Protein AF-A0A7Y3GTH8-F1 (afdb_monomer)

Nearest PDB structures (foldseek):
  3rof-assembly1_A  TM=7.901E-01  e=2.796E-02  Staphylococcus aureus
  3t38-assembly1_A  TM=4.849E-01  e=1.762E-02  Corynebacterium glutamicum
  4a26-assembly1_B  TM=2.909E-01  e=5.106E+00  Leishmania major
  9itd-assembly2_C  TM=2.646E-01  e=7.099E+00  Homo sapiens
  5ddw-assembly1_B  TM=1.676E-01  e=2.167E+00  Actinoalloteichus sp. WH1-2216-6

Solvent-accessible surface area (backbone atoms only — not comparable to full-atom values): 7120 Å² total; per-residue (Å²): 133,86,76,71,78,58,55,35,64,55,38,53,53,53,60,72,68,59,62,76,87,73,60,49,68,72,57,49,61,71,43,43,66,59,52,50,57,52,51,52,31,58,77,67,70,38,81,43,77,47,76,29,72,32,65,44,34,28,48,71,10,48,54,50,20,55,50,50,43,50,48,30,52,69,73,66,49,71,58,63,46,57,37,60,36,40,89,38,82,51,49,64,42,66,63,53,59,56,51,40,41,74,46,43,32,50,73,43,78,76,38,81,71,94,58,51,41,72,47,78,37,56,51,132

Mean predicted aligned error: 4.16 Å

Sequence (124 aa):
MNQSPTIYKPIEGLINTLQPQTISKDRQAILQPLIEAIQQKVTQNETIRLNFICTHNSRRSHLSQIWAQTMANYFHIRNVFCYSGGTEATALFPMVAETLKKSGFLIHTISEGTNPVYSIKYTD

pLDDT: mean 93.19, std 10.56, range [35.75, 98.56]

Foldseek 3Di:
DDDQQDFFPLLVVVVVPDDCVPQDPVNCVVCVVVVVVLVVCLVVVHAAEAEFEDAAQAADRVLCQVVVVLVCSVVVRPNYHGHYYHPHYAAHDVVRVVVLVVSPWDWDFPDDDRRTDIDTDRGD

Structure (mmCIF, N/CA/C/O backbone):
data_AF-A0A7Y3GTH8-F1
#
_entry.id   AF-A0A7Y3GTH8-F1
#
loop_
_atom_site.group_PDB
_atom_site.id
_atom_site.type_symbol
_atom_site.label_atom_id
_atom_site.label_alt_id
_atom_site.label_comp_id
_atom_site.label_asym_id
_atom_site.label_entity_id
_atom_site.label_seq_id
_atom_site.pdbx_PDB_ins_code
_atom_site.Cartn_x
_atom_site.Cartn_y
_atom_site.Cartn_z
_atom_site.occupancy
_atom_site.B_iso_or_equiv
_atom_site.auth_seq_id
_atom_site.auth_comp_id
_atom_site.auth_asym_id
_atom_site.auth_atom_id
_atom_site.pdbx_PDB_model_num
ATOM 1 N N . MET A 1 1 ? -27.462 -9.212 5.728 1.00 35.75 1 MET A N 1
ATOM 2 C CA . MET A 1 1 ? -26.302 -10.125 5.668 1.00 35.75 1 MET A CA 1
ATOM 3 C C . MET A 1 1 ? -25.101 -9.280 5.284 1.00 35.75 1 MET A C 1
ATOM 5 O O . MET A 1 1 ? -24.974 -8.929 4.120 1.00 35.75 1 MET A O 1
ATOM 9 N N . ASN A 1 2 ? -24.306 -8.837 6.260 1.00 37.41 2 ASN A N 1
ATOM 10 C CA . ASN A 1 2 ? -23.105 -8.052 5.977 1.00 37.41 2 ASN A CA 1
ATOM 11 C C . ASN A 1 2 ? -22.010 -9.030 5.568 1.00 37.41 2 ASN A C 1
ATOM 13 O O . ASN A 1 2 ? -21.439 -9.696 6.427 1.00 37.41 2 ASN A O 1
ATOM 17 N N . GLN A 1 3 ? -21.765 -9.165 4.268 1.00 45.25 3 GLN A N 1
ATOM 18 C CA . GLN A 1 3 ? -20.538 -9.808 3.826 1.00 45.25 3 GLN A CA 1
ATOM 19 C C . GLN A 1 3 ? -19.385 -8.882 4.211 1.00 45.25 3 GLN A C 1
ATOM 21 O O . GLN A 1 3 ? -19.321 -7.741 3.750 1.00 45.25 3 GLN A O 1
ATOM 26 N N . SER A 1 4 ? -18.526 -9.339 5.120 1.00 51.22 4 SER A N 1
ATOM 27 C CA . SER A 1 4 ? -17.259 -8.674 5.401 1.00 51.22 4 SER A CA 1
ATOM 28 C C . SER A 1 4 ? -16.502 -8.537 4.077 1.00 51.22 4 SER A C 1
ATOM 30 O O . SER A 1 4 ? -16.392 -9.545 3.371 1.00 51.22 4 SER A O 1
ATOM 32 N N . PRO A 1 5 ? -15.993 -7.350 3.697 1.00 57.22 5 PRO A N 1
ATOM 33 C CA . PRO A 1 5 ? -15.108 -7.249 2.547 1.00 57.22 5 PRO A CA 1
ATOM 34 C C . PRO A 1 5 ? -13.869 -8.091 2.856 1.00 57.22 5 PRO A C 1
ATOM 36 O O . PRO A 1 5 ? -13.031 -7.731 3.682 1.00 57.22 5 PRO A O 1
AT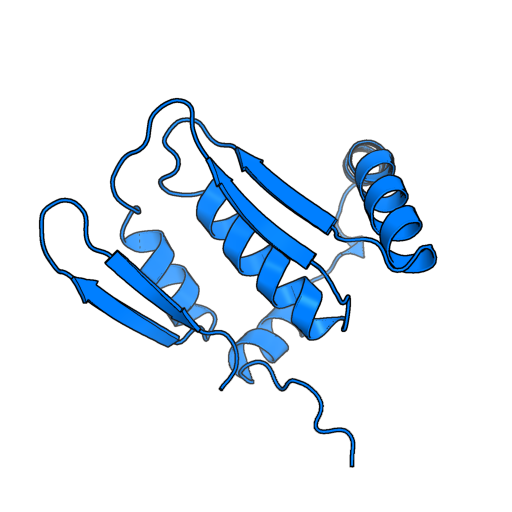OM 39 N N . THR A 1 6 ? -13.834 -9.279 2.266 1.00 80.88 6 THR A N 1
ATOM 40 C CA . THR A 1 6 ? -12.893 -10.331 2.626 1.00 80.88 6 THR A CA 1
ATOM 41 C C . THR A 1 6 ? -11.655 -10.112 1.782 1.00 80.88 6 THR A C 1
ATOM 43 O 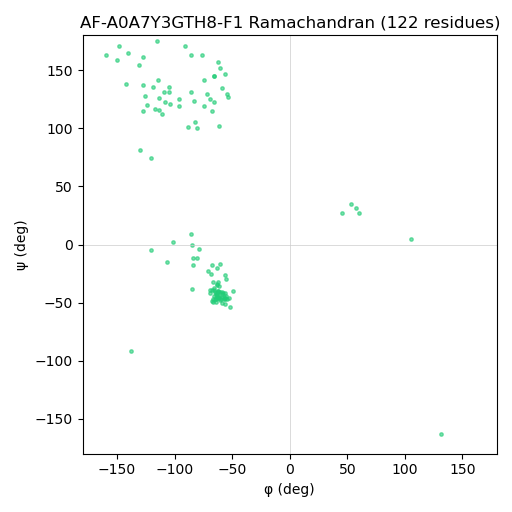O . THR A 1 6 ? -11.643 -10.421 0.593 1.00 80.88 6 THR A O 1
ATOM 46 N N . ILE A 1 7 ? -10.617 -9.526 2.382 1.00 94.50 7 ILE A N 1
ATOM 47 C CA . ILE A 1 7 ? -9.312 -9.506 1.726 1.00 94.50 7 ILE A CA 1
ATOM 48 C C . ILE A 1 7 ? -8.808 -10.944 1.546 1.00 94.50 7 ILE A C 1
ATOM 50 O O . ILE A 1 7 ? -9.210 -11.852 2.276 1.00 94.50 7 ILE A O 1
ATOM 54 N N . TYR A 1 8 ? -7.904 -11.172 0.599 1.00 96.25 8 TYR A N 1
ATOM 55 C CA . TYR A 1 8 ? -7.351 -12.507 0.388 1.00 96.25 8 TYR A CA 1
ATOM 56 C C . TYR A 1 8 ? -6.653 -13.042 1.646 1.00 96.25 8 TYR A C 1
ATOM 5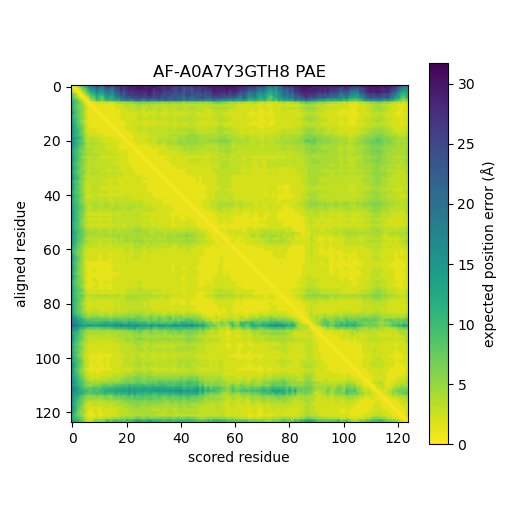8 O O . TYR A 1 8 ? -5.842 -12.350 2.262 1.00 96.25 8 TYR A O 1
ATOM 66 N N . LYS A 1 9 ? -6.919 -14.311 1.994 1.00 95.19 9 LYS A N 1
ATOM 67 C CA . LYS A 1 9 ? -6.390 -14.971 3.206 1.00 95.19 9 LYS A CA 1
ATOM 68 C C . LYS A 1 9 ? -4.877 -14.822 3.417 1.00 95.19 9 LYS A C 1
ATOM 70 O O . LYS A 1 9 ? -4.479 -14.626 4.562 1.00 95.19 9 LYS A O 1
ATOM 75 N N . PRO A 1 10 ? -4.007 -14.900 2.387 1.00 96.75 10 PRO A N 1
ATOM 76 C CA . PRO A 1 10 ? -2.576 -14.709 2.617 1.00 96.75 10 PRO A CA 1
ATOM 77 C C . 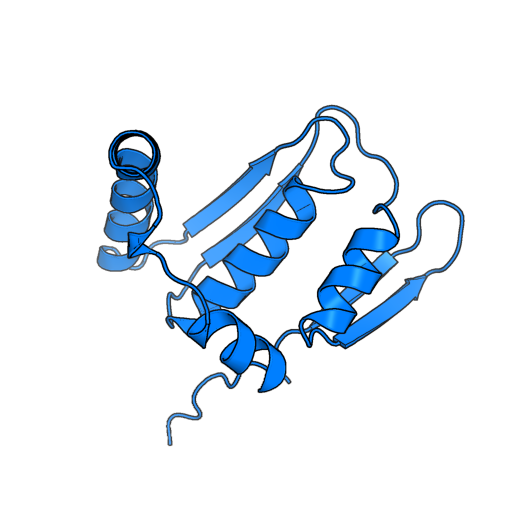PRO A 1 10 ? -2.232 -13.275 3.052 1.00 96.75 10 PRO A C 1
ATOM 79 O O . PRO A 1 10 ? -1.336 -13.091 3.872 1.00 96.75 10 PRO A O 1
ATOM 82 N N . ILE A 1 11 ? -2.981 -12.275 2.568 1.00 97.75 11 ILE A N 1
ATOM 83 C CA . ILE A 1 11 ? -2.826 -10.874 2.978 1.00 97.75 11 ILE A CA 1
ATOM 84 C C . ILE A 1 11 ? -3.258 -10.719 4.439 1.00 97.75 11 ILE A C 1
ATOM 86 O O . ILE A 1 11 ? -2.503 -10.171 5.235 1.00 97.75 11 ILE A O 1
ATOM 90 N N . GLU A 1 12 ? -4.429 -11.241 4.813 1.00 96.12 12 GLU A N 1
ATOM 91 C CA . GLU A 1 12 ? -4.895 -11.258 6.209 1.00 96.12 12 GLU A CA 1
ATOM 92 C C . GLU A 1 12 ? -3.882 -11.947 7.134 1.00 96.12 12 GLU A C 1
ATOM 94 O O . GLU A 1 12 ? -3.509 -11.401 8.172 1.00 96.12 12 GLU A O 1
ATOM 99 N N . GLY A 1 13 ? -3.372 -13.110 6.719 1.00 96.12 13 GLY A N 1
ATOM 100 C CA . GLY A 1 13 ? -2.327 -13.833 7.435 1.00 96.12 13 GLY A CA 1
ATOM 101 C C . GLY A 1 13 ? -1.095 -12.966 7.684 1.00 96.12 13 GLY A C 1
ATOM 102 O O . GLY A 1 13 ? -0.631 -12.894 8.818 1.00 96.12 13 GLY A O 1
ATOM 103 N N . LEU A 1 14 ? -0.610 -12.248 6.665 1.00 96.81 14 LEU A N 1
ATOM 104 C CA . LEU A 1 14 ? 0.515 -11.323 6.803 1.00 96.81 14 LEU A CA 1
ATOM 105 C C . LEU A 1 14 ? 0.202 -10.171 7.769 1.00 96.81 14 LEU A C 1
ATOM 107 O O . LEU A 1 14 ? 1.024 -9.879 8.637 1.00 96.81 14 LEU A O 1
ATOM 111 N N . ILE A 1 15 ? -0.975 -9.546 7.665 1.00 96.69 15 ILE A N 1
ATOM 112 C CA . ILE A 1 15 ? -1.392 -8.458 8.566 1.00 96.69 15 ILE A CA 1
ATOM 113 C C . ILE A 1 15 ? -1.379 -8.927 10.024 1.00 96.69 15 ILE A C 1
ATOM 115 O O . ILE A 1 15 ? -0.866 -8.220 10.890 1.00 96.69 15 ILE A O 1
ATOM 119 N N . ASN A 1 16 ? -1.853 -10.144 10.290 1.00 95.94 16 ASN A N 1
ATOM 120 C CA . ASN A 1 16 ? -1.886 -10.717 11.636 1.00 95.94 16 ASN A CA 1
ATOM 121 C C . ASN A 1 16 ? -0.495 -11.023 12.216 1.00 95.94 16 ASN A C 1
ATOM 123 O O . ASN A 1 16 ? -0.364 -11.174 13.428 1.00 95.94 16 ASN A O 1
ATOM 127 N N . THR A 1 17 ? 0.552 -11.091 11.385 1.00 96.69 17 THR A N 1
ATOM 128 C CA . THR A 1 17 ? 1.940 -11.234 11.865 1.00 96.69 17 THR A CA 1
ATOM 129 C C . THR A 1 17 ? 2.603 -9.910 12.240 1.00 96.69 17 THR A C 1
ATOM 131 O O . THR A 1 17 ? 3.687 -9.914 12.829 1.00 96.69 17 THR A O 1
ATOM 134 N N . LEU A 1 18 ? 1.992 -8.773 11.891 1.00 95.88 18 LEU A N 1
ATOM 135 C CA . LEU A 1 18 ? 2.565 -7.468 12.188 1.00 95.88 18 LEU A CA 1
ATOM 136 C C . LEU A 1 18 ? 2.608 -7.236 13.699 1.00 95.88 18 LEU A C 1
ATOM 138 O O . LEU A 1 18 ? 1.707 -7.616 14.441 1.00 95.88 18 LEU A O 1
ATOM 142 N N . GLN A 1 19 ? 3.656 -6.548 14.148 1.00 96.88 19 GLN A N 1
ATOM 143 C CA . GLN A 1 19 ? 3.867 -6.212 15.554 1.00 96.88 19 GLN A CA 1
ATOM 144 C C . GLN A 1 19 ? 3.949 -4.686 15.727 1.00 96.88 19 GLN A C 1
ATOM 146 O O . GLN A 1 19 ? 5.050 -4.156 15.904 1.00 96.88 19 GLN A O 1
ATOM 151 N N . PRO A 1 20 ? 2.825 -3.941 15.658 1.00 93.12 20 PRO A N 1
ATOM 152 C CA . PRO A 1 20 ? 2.827 -2.477 15.755 1.00 93.12 20 PRO A CA 1
ATOM 153 C C . PRO A 1 20 ? 3.485 -1.940 17.035 1.00 93.12 20 PRO A C 1
ATOM 155 O O . PRO A 1 20 ? 4.055 -0.853 17.024 1.00 93.12 20 PRO A O 1
ATOM 158 N N . GLN A 1 21 ? 3.485 -2.726 18.115 1.00 94.50 21 GLN A N 1
ATOM 159 C CA . GLN A 1 21 ? 4.162 -2.417 19.377 1.00 94.50 21 GLN A CA 1
ATOM 160 C C . GLN A 1 21 ? 5.686 -2.246 19.246 1.00 94.50 21 GLN A C 1
ATOM 162 O O . GLN A 1 21 ? 6.314 -1.684 20.138 1.00 94.50 21 GLN A O 1
ATOM 167 N N . THR A 1 22 ? 6.287 -2.718 18.148 1.00 96.56 22 THR A N 1
ATOM 168 C CA . THR A 1 22 ? 7.725 -2.558 17.863 1.00 96.56 22 THR A CA 1
ATOM 169 C C . THR A 1 22 ? 8.075 -1.185 17.280 1.00 96.56 22 THR A C 1
ATOM 171 O O . THR A 1 22 ? 9.250 -0.825 17.219 1.00 96.56 22 THR A O 1
ATOM 174 N N . ILE A 1 23 ? 7.081 -0.388 16.866 1.00 95.31 23 ILE A N 1
ATOM 175 C CA . ILE A 1 23 ? 7.296 0.970 16.354 1.00 95.31 23 ILE A CA 1
ATOM 176 C C . ILE A 1 23 ? 7.749 1.865 17.513 1.00 95.31 23 ILE A C 1
ATOM 178 O O . ILE A 1 23 ? 7.052 1.976 18.522 1.00 95.31 23 ILE A O 1
ATOM 182 N N . SER A 1 24 ? 8.896 2.535 17.361 1.00 97.81 24 SER A N 1
ATOM 183 C CA . SER A 1 24 ? 9.459 3.399 18.406 1.00 97.81 24 SER A CA 1
ATOM 184 C C . SER A 1 24 ? 8.526 4.554 18.785 1.00 97.81 24 SER A C 1
ATOM 186 O O . SER A 1 24 ? 7.771 5.061 17.952 1.00 97.81 24 SER A O 1
ATOM 188 N N . LYS A 1 25 ? 8.624 5.023 20.036 1.00 97.19 25 LYS A N 1
ATOM 189 C CA . LYS A 1 25 ? 7.843 6.173 20.526 1.00 97.19 25 LYS A CA 1
ATOM 190 C C . LYS A 1 25 ? 8.061 7.424 19.673 1.00 97.19 25 LYS A C 1
ATOM 192 O O . LYS A 1 25 ? 7.091 8.081 19.315 1.00 97.19 25 LYS A O 1
ATOM 197 N N . ASP A 1 26 ? 9.301 7.691 19.267 1.00 97.81 26 ASP A N 1
ATOM 198 C CA . ASP A 1 26 ? 9.629 8.829 18.401 1.00 97.81 26 ASP A CA 1
ATOM 199 C C . ASP A 1 26 ? 8.909 8.734 17.052 1.00 97.81 26 ASP A C 1
ATOM 201 O O . ASP A 1 26 ? 8.373 9.719 16.545 1.00 97.81 26 ASP A O 1
ATOM 205 N N . ARG A 1 27 ? 8.832 7.528 16.473 1.00 97.19 27 ARG A N 1
ATOM 206 C CA . ARG A 1 27 ? 8.111 7.323 15.217 1.00 97.19 27 ARG A CA 1
ATOM 207 C C . ARG A 1 27 ? 6.603 7.472 15.399 1.00 97.19 27 ARG A C 1
ATOM 209 O O . ARG A 1 27 ? 5.964 8.044 14.521 1.00 97.19 27 ARG A O 1
ATOM 216 N N . GLN A 1 28 ? 6.046 6.987 16.507 1.00 96.06 28 GLN A N 1
ATOM 217 C CA . GLN A 1 28 ? 4.629 7.179 16.829 1.00 96.06 28 GLN A CA 1
ATOM 218 C C . GLN A 1 28 ? 4.296 8.668 16.978 1.00 96.06 28 GLN A C 1
ATOM 220 O O . GLN A 1 28 ? 3.338 9.131 16.367 1.00 96.06 28 GLN A O 1
ATOM 225 N N . ALA A 1 29 ? 5.135 9.435 17.681 1.00 97.19 29 ALA A N 1
ATOM 226 C CA . ALA A 1 29 ? 4.959 10.877 17.843 1.00 97.19 29 ALA A CA 1
ATOM 227 C C . ALA A 1 29 ? 4.951 11.621 16.495 1.00 97.19 29 ALA A C 1
ATOM 229 O O . ALA A 1 29 ? 4.107 12.483 16.273 1.00 97.19 29 ALA A O 1
ATOM 230 N N . ILE A 1 30 ? 5.827 11.240 15.555 1.00 97.88 30 ILE A N 1
ATOM 231 C CA . ILE A 1 30 ? 5.839 11.795 14.188 1.00 97.88 30 ILE A CA 1
ATOM 232 C C . ILE A 1 30 ? 4.545 11.468 13.422 1.00 97.88 30 ILE A C 1
ATOM 234 O O . ILE A 1 30 ? 4.097 12.264 12.598 1.00 97.88 30 ILE A O 1
ATOM 238 N N . LEU A 1 31 ? 3.955 10.292 13.652 1.00 95.81 31 LEU A N 1
ATOM 239 C CA . LEU A 1 31 ? 2.740 9.841 12.964 1.00 95.81 31 LEU A CA 1
ATOM 240 C C . LEU A 1 31 ? 1.450 10.368 13.607 1.00 95.81 31 LEU A C 1
ATOM 242 O O . LEU A 1 31 ? 0.412 10.362 12.946 1.00 95.81 31 LEU A O 1
ATOM 246 N N . GLN A 1 32 ? 1.508 10.840 14.853 1.00 97.38 32 GLN A N 1
ATOM 247 C CA . GLN A 1 32 ? 0.347 11.280 15.624 1.00 97.38 32 GLN A CA 1
ATOM 248 C C . GLN A 1 32 ? -0.526 12.320 14.889 1.00 97.38 32 GLN A C 1
ATOM 250 O O . GLN A 1 32 ? -1.732 12.087 14.791 1.00 97.38 32 GLN A O 1
ATOM 255 N N . PRO A 1 33 ? 0.024 13.381 14.256 1.00 97.81 33 PRO A N 1
ATOM 256 C CA . PRO A 1 33 ? -0.802 14.353 13.532 1.00 97.81 33 PRO A CA 1
ATOM 257 C C . PRO A 1 33 ? -1.552 13.743 12.339 1.00 97.81 33 PRO A C 1
ATOM 259 O O . PRO A 1 33 ? -2.676 14.135 12.031 1.00 97.81 33 PRO A O 1
ATOM 262 N N . LEU A 1 34 ? -0.947 12.759 11.661 1.00 96.19 34 LEU A N 1
ATOM 263 C CA . LEU A 1 34 ? -1.594 12.047 10.559 1.00 96.19 34 LEU A CA 1
ATOM 264 C C . LEU A 1 34 ? -2.736 11.162 11.073 1.00 96.19 34 LEU A C 1
ATOM 266 O O . LEU A 1 34 ? -3.799 11.125 10.457 1.00 96.19 34 LEU A O 1
ATOM 270 N N . ILE A 1 35 ? -2.523 10.466 12.194 1.00 96.38 35 ILE A N 1
ATOM 271 C CA . ILE A 1 35 ? -3.546 9.632 12.838 1.00 96.38 35 ILE A CA 1
ATOM 272 C C . ILE A 1 35 ? -4.745 10.492 13.238 1.00 96.38 35 ILE A C 1
ATOM 274 O O . ILE A 1 35 ? -5.875 10.148 12.903 1.00 96.38 35 ILE A O 1
ATOM 278 N N . GLU A 1 36 ? -4.504 11.629 13.889 1.00 98.25 36 GLU A N 1
ATOM 279 C CA . GLU A 1 36 ? -5.552 12.560 14.316 1.00 98.25 36 GLU A CA 1
ATOM 280 C C . GLU A 1 36 ? -6.339 13.116 13.128 1.00 98.25 36 GLU A C 1
ATOM 282 O O . GLU A 1 36 ? -7.570 13.080 13.140 1.00 98.25 36 GLU A O 1
ATOM 287 N N . ALA A 1 37 ? -5.652 13.545 12.065 1.00 97.44 37 ALA A N 1
ATOM 288 C CA . ALA A 1 37 ? -6.299 14.054 10.859 1.00 97.44 37 ALA A CA 1
ATOM 289 C C . ALA A 1 37 ? -7.176 12.995 10.167 1.00 97.44 37 ALA A C 1
ATOM 291 O O . ALA A 1 37 ? -8.282 13.300 9.712 1.00 97.44 37 ALA A O 1
ATOM 292 N N . ILE A 1 38 ? -6.708 11.744 10.090 1.00 97.56 38 ILE A N 1
ATOM 293 C CA . ILE A 1 38 ? -7.496 10.633 9.541 1.00 97.56 38 ILE A CA 1
ATOM 294 C C . ILE A 1 38 ? -8.692 10.346 10.453 1.00 97.56 38 ILE A C 1
ATOM 296 O O . ILE A 1 38 ? -9.821 10.293 9.970 1.00 97.56 38 ILE A O 1
ATOM 300 N N . GLN A 1 39 ? -8.472 10.204 11.762 1.00 98.12 39 GLN A N 1
ATOM 301 C CA . GLN A 1 39 ? -9.520 9.860 12.722 1.00 98.12 39 GLN A CA 1
ATOM 302 C C . GLN A 1 39 ? -10.616 10.926 12.782 1.00 98.12 39 GLN A C 1
ATOM 304 O O . GLN A 1 39 ? -11.795 10.582 12.834 1.00 98.12 39 GLN A O 1
ATOM 309 N N . GLN A 1 40 ? -10.256 12.209 12.723 1.00 98.31 40 GLN A N 1
ATOM 310 C CA . GLN A 1 40 ? -11.222 13.302 12.658 1.00 98.31 40 GLN A CA 1
ATOM 311 C C . GLN A 1 40 ? -12.152 13.144 11.448 1.00 98.31 40 GLN A C 1
ATOM 313 O O . GLN A 1 40 ? -13.373 13.204 11.598 1.00 98.31 40 GLN A O 1
ATOM 318 N N . LYS A 1 41 ? -11.589 12.862 10.267 1.00 98.31 41 LYS A N 1
ATOM 319 C CA . LYS A 1 41 ? -12.361 12.644 9.037 1.00 98.31 41 LYS A CA 1
ATOM 320 C C . LYS A 1 41 ? -13.227 11.394 9.095 1.00 98.31 41 LYS A C 1
ATOM 322 O O . LYS A 1 41 ? -14.357 11.432 8.618 1.00 98.31 41 LYS A O 1
ATOM 327 N N . VAL A 1 42 ? -12.741 10.317 9.714 1.00 97.88 42 VAL A N 1
ATOM 328 C CA . VAL A 1 42 ? -13.550 9.115 9.975 1.00 97.88 42 VAL A CA 1
ATOM 329 C C . VAL A 1 42 ? -14.764 9.469 10.831 1.00 97.88 42 VAL A C 1
ATOM 331 O O . VAL A 1 42 ? -15.889 9.153 10.453 1.00 97.88 42 VAL A O 1
ATOM 334 N N . THR A 1 43 ? -14.554 10.167 11.949 1.00 97.88 43 THR A N 1
ATOM 335 C CA . THR A 1 43 ? -15.625 10.571 12.873 1.00 97.88 43 THR A CA 1
ATOM 336 C C . THR A 1 43 ? -16.652 11.484 12.200 1.00 97.88 43 THR A C 1
ATOM 338 O O . THR A 1 43 ? -17.845 11.382 12.474 1.00 97.88 43 THR A O 1
ATOM 341 N N . GLN A 1 44 ? -16.205 12.350 11.291 1.00 97.88 44 GLN A N 1
ATOM 342 C CA . GLN A 1 44 ? -17.061 13.259 10.525 1.00 97.88 44 GLN A CA 1
ATOM 343 C C . GLN A 1 44 ? -17.665 12.617 9.263 1.00 97.88 44 GLN A C 1
ATOM 345 O O . GLN A 1 44 ? -18.410 13.276 8.541 1.00 97.88 44 GLN A O 1
ATOM 350 N N . ASN A 1 45 ? -17.367 11.340 8.990 1.00 96.81 45 ASN A N 1
ATOM 351 C CA . ASN A 1 45 ? -17.756 10.630 7.769 1.00 96.81 45 ASN A CA 1
ATOM 352 C C . ASN A 1 45 ? -17.337 11.369 6.477 1.00 96.81 45 ASN A C 1
ATOM 354 O O . ASN A 1 45 ? -18.029 11.340 5.458 1.00 96.81 45 ASN A O 1
ATOM 358 N N . GLU A 1 46 ? -16.189 12.041 6.516 1.00 97.94 46 GLU A N 1
ATOM 359 C CA . GLU A 1 46 ? -15.622 12.766 5.386 1.00 97.94 46 GLU A CA 1
ATOM 360 C C . GLU A 1 46 ? -14.782 11.861 4.479 1.00 97.94 46 GLU A C 1
ATOM 362 O O . GLU A 1 46 ? -14.322 10.782 4.854 1.00 97.94 46 GLU A O 1
ATOM 367 N N . THR A 1 47 ? -14.521 12.338 3.260 1.00 98.31 47 THR A N 1
ATOM 368 C CA . THR A 1 47 ? -13.567 11.685 2.359 1.00 98.31 47 THR A CA 1
ATOM 369 C C . THR A 1 47 ? -12.129 11.877 2.842 1.00 98.31 47 THR A C 1
ATOM 371 O O . THR A 1 47 ? -11.671 13.005 3.049 1.00 98.31 47 THR A O 1
ATOM 374 N N . ILE A 1 48 ? -11.389 10.774 2.931 1.00 98.56 48 ILE A N 1
ATOM 375 C CA . ILE A 1 48 ? -9.967 10.725 3.272 1.00 98.56 48 ILE A CA 1
ATOM 376 C C . ILE A 1 48 ? -9.181 10.472 1.986 1.00 98.56 48 ILE A C 1
ATOM 378 O O . ILE A 1 48 ? -9.378 9.466 1.306 1.00 98.56 48 ILE A O 1
ATOM 382 N N . ARG A 1 49 ? -8.270 11.387 1.644 1.00 98.19 49 ARG A N 1
ATOM 383 C CA . ARG A 1 49 ? -7.365 11.245 0.496 1.00 98.19 49 ARG A CA 1
ATOM 384 C C . ARG A 1 49 ? -5.930 11.204 0.995 1.00 98.19 49 ARG A C 1
ATOM 386 O O . ARG A 1 49 ? -5.458 12.183 1.564 1.00 98.19 49 ARG A O 1
ATOM 393 N N . LEU A 1 50 ? -5.247 10.084 0.779 1.00 98.06 50 LEU A N 1
ATOM 394 C CA . LEU A 1 50 ? -3.848 9.899 1.162 1.00 98.06 50 LEU A CA 1
ATOM 395 C C . LEU A 1 50 ? -2.982 9.901 -0.094 1.00 98.06 50 LEU A C 1
ATOM 397 O O . LEU A 1 50 ? -3.209 9.092 -0.987 1.00 98.06 50 LEU A O 1
ATOM 401 N N . ASN A 1 51 ? -1.995 10.794 -0.170 1.00 97.31 51 ASN A N 1
ATOM 402 C CA . ASN A 1 51 ? -1.032 10.825 -1.268 1.00 97.31 51 ASN A CA 1
ATOM 403 C C . ASN A 1 51 ? 0.366 10.471 -0.752 1.00 97.31 51 ASN A C 1
ATOM 405 O O . ASN A 1 51 ? 0.936 11.193 0.066 1.00 97.31 51 ASN A O 1
ATOM 409 N N . PHE A 1 52 ? 0.917 9.358 -1.228 1.00 97.19 52 PHE A N 1
ATOM 410 C CA . PHE A 1 52 ? 2.243 8.886 -0.847 1.00 97.19 52 PHE A CA 1
ATOM 411 C C . PHE A 1 52 ? 3.278 9.335 -1.872 1.00 97.19 52 PHE A C 1
ATOM 413 O O . PHE A 1 52 ? 3.224 8.940 -3.033 1.00 97.19 52 PHE A O 1
ATOM 420 N N . ILE A 1 53 ? 4.259 10.127 -1.444 1.00 96.00 53 ILE A N 1
ATOM 421 C CA . ILE A 1 53 ? 5.245 10.731 -2.346 1.00 96.00 53 ILE A CA 1
ATOM 422 C C . ILE A 1 53 ? 6.613 10.073 -2.148 1.00 96.00 53 ILE A C 1
ATOM 424 O O . ILE A 1 53 ? 7.094 9.920 -1.025 1.00 96.00 53 ILE A O 1
ATOM 428 N N . CYS A 1 54 ? 7.266 9.678 -3.241 1.00 94.12 54 CYS A N 1
ATOM 429 C CA . CYS A 1 54 ? 8.692 9.339 -3.253 1.00 94.12 54 CYS A CA 1
ATOM 430 C C . CYS A 1 54 ? 9.341 9.869 -4.540 1.00 94.12 54 CYS A C 1
ATOM 432 O O . CYS A 1 54 ? 8.624 10.180 -5.471 1.00 94.12 54 CYS A O 1
ATOM 434 N N . THR A 1 55 ? 10.671 9.955 -4.638 1.00 94.56 55 THR A N 1
ATOM 435 C CA . THR A 1 55 ? 11.338 10.649 -5.764 1.00 94.56 55 THR A CA 1
ATOM 436 C C . THR A 1 55 ? 10.870 10.198 -7.154 1.00 94.56 55 THR A C 1
ATOM 438 O O . THR A 1 55 ? 10.416 11.027 -7.925 1.00 94.56 55 THR A O 1
ATOM 441 N N . HIS A 1 56 ? 10.912 8.894 -7.445 1.00 93.94 56 HIS A N 1
ATOM 442 C CA . HIS A 1 56 ? 10.677 8.357 -8.799 1.00 93.94 56 HIS A CA 1
ATOM 443 C C . HIS A 1 56 ? 9.276 7.767 -9.021 1.00 93.94 56 HIS A C 1
ATOM 445 O O . HIS A 1 56 ? 9.029 7.128 -10.041 1.00 93.94 56 HIS A O 1
ATOM 451 N N . ASN A 1 57 ? 8.406 7.842 -8.010 1.00 94.38 57 ASN A N 1
ATOM 452 C CA . ASN A 1 57 ? 7.129 7.131 -7.982 1.00 94.38 57 ASN A CA 1
ATOM 453 C C . ASN A 1 57 ? 7.209 5.649 -8.410 1.00 94.38 57 ASN A C 1
ATOM 455 O O . ASN A 1 57 ? 6.229 5.130 -8.895 1.00 94.38 57 ASN A O 1
ATOM 459 N N . SER A 1 58 ? 8.328 4.934 -8.254 1.00 93.69 58 SER A N 1
ATOM 460 C CA . SER A 1 58 ? 8.463 3.581 -8.836 1.00 93.69 58 SER A CA 1
ATOM 461 C C . SER A 1 58 ? 8.402 2.444 -7.819 1.00 93.69 58 SER A C 1
ATOM 463 O O . SER A 1 58 ? 8.274 1.279 -8.187 1.00 93.69 58 SER A O 1
ATOM 465 N N . ARG A 1 59 ? 8.548 2.764 -6.523 1.00 95.06 59 ARG A N 1
ATOM 466 C CA . ARG A 1 59 ? 8.703 1.780 -5.436 1.00 95.06 59 ARG A CA 1
ATOM 467 C C . ARG A 1 59 ? 7.897 2.142 -4.192 1.00 95.06 59 ARG A C 1
ATOM 469 O O . ARG A 1 59 ? 6.739 1.766 -4.065 1.00 95.06 59 ARG A O 1
ATOM 476 N N . ARG A 1 60 ? 8.525 2.877 -3.266 1.00 96.25 60 ARG A N 1
ATOM 477 C CA . ARG A 1 60 ? 8.029 3.132 -1.900 1.00 96.25 60 ARG A CA 1
ATOM 478 C C . ARG A 1 60 ? 6.630 3.744 -1.883 1.00 96.25 60 ARG A C 1
ATOM 480 O O . ARG A 1 60 ? 5.792 3.293 -1.117 1.00 96.25 60 ARG A O 1
ATOM 487 N N . SER A 1 61 ? 6.376 4.730 -2.739 1.00 96.81 61 SER A N 1
ATOM 488 C CA . SER A 1 61 ? 5.072 5.391 -2.831 1.00 96.81 61 SER A CA 1
ATOM 489 C C . SER A 1 61 ? 3.962 4.440 -3.289 1.00 96.81 61 SER A C 1
ATOM 491 O O . SER A 1 61 ? 2.890 4.444 -2.693 1.00 96.81 61 SER A O 1
ATOM 493 N N . HIS A 1 62 ? 4.231 3.573 -4.272 1.00 96.94 62 HIS A N 1
ATOM 494 C CA . HIS A 1 62 ? 3.288 2.537 -4.703 1.00 96.94 62 HIS A CA 1
ATOM 495 C C . HIS A 1 62 ? 3.021 1.505 -3.611 1.00 96.94 62 HIS A C 1
ATOM 497 O O . HIS A 1 62 ? 1.862 1.202 -3.343 1.00 96.94 62 HIS A O 1
ATOM 503 N N . LEU A 1 63 ? 4.068 0.994 -2.950 1.00 97.44 63 LEU A N 1
ATOM 504 C CA . LEU A 1 63 ? 3.900 0.060 -1.832 1.00 97.44 63 LEU A CA 1
ATOM 505 C C . LEU A 1 63 ? 3.015 0.670 -0.740 1.00 97.44 63 LEU A C 1
ATOM 507 O O . LEU A 1 63 ? 2.071 0.021 -0.298 1.00 97.44 63 LEU A O 1
ATOM 511 N N . SER A 1 64 ? 3.272 1.922 -0.352 1.00 97.75 64 SER A N 1
ATOM 512 C CA . SER A 1 64 ? 2.457 2.614 0.647 1.00 97.75 64 SER A CA 1
ATOM 513 C C . SER A 1 64 ? 1.018 2.830 0.187 1.00 97.75 64 SER A C 1
ATOM 515 O O . SER A 1 64 ? 0.106 2.570 0.962 1.00 97.75 64 SER A O 1
ATOM 517 N N . GLN A 1 65 ? 0.796 3.250 -1.064 1.00 97.94 65 GLN A N 1
ATOM 518 C CA . GLN A 1 65 ? -0.548 3.423 -1.621 1.00 97.94 65 GLN A CA 1
ATOM 519 C C . GLN A 1 65 ? -1.363 2.128 -1.535 1.00 97.94 65 GLN A C 1
ATOM 521 O O . GLN A 1 65 ? -2.491 2.135 -1.044 1.00 97.94 65 GLN A O 1
ATOM 526 N N . ILE A 1 66 ? -0.788 1.022 -2.011 1.00 98.19 66 ILE A N 1
ATOM 527 C CA . ILE A 1 66 ? -1.469 -0.272 -2.113 1.00 98.19 66 ILE A CA 1
ATOM 528 C C . ILE A 1 66 ? -1.775 -0.821 -0.719 1.00 98.19 66 ILE A C 1
ATOM 530 O O . ILE A 1 66 ? -2.909 -1.219 -0.444 1.00 98.19 66 ILE A O 1
ATOM 534 N N . TRP A 1 67 ? -0.798 -0.786 0.189 1.00 98.31 67 TRP A N 1
ATOM 535 C CA . TRP A 1 67 ? -0.996 -1.253 1.559 1.00 98.31 67 TRP A CA 1
ATOM 536 C C . TRP A 1 67 ? -1.953 -0.368 2.355 1.00 98.31 67 TRP A C 1
ATOM 538 O O . TRP A 1 67 ? -2.785 -0.905 3.077 1.00 98.31 67 TRP A O 1
ATOM 548 N N . ALA A 1 68 ? -1.906 0.956 2.201 1.00 98.06 68 ALA A N 1
ATOM 549 C CA . ALA A 1 68 ? -2.840 1.850 2.882 1.00 98.06 68 ALA A CA 1
ATOM 550 C C . ALA A 1 68 ? -4.290 1.603 2.442 1.00 98.06 68 ALA A C 1
ATOM 552 O O . ALA A 1 68 ? -5.172 1.503 3.292 1.00 98.06 68 ALA A O 1
ATOM 553 N N . GLN A 1 69 ? -4.531 1.418 1.139 1.00 97.75 69 GLN A N 1
ATOM 554 C CA . GLN A 1 69 ? -5.863 1.083 0.625 1.00 97.75 69 GLN A CA 1
ATOM 555 C C . GLN A 1 69 ? -6.346 -0.279 1.147 1.00 97.75 69 GLN A C 1
ATOM 557 O O . GLN A 1 69 ? -7.497 -0.419 1.562 1.00 97.75 69 GLN A O 1
ATOM 562 N N . THR A 1 70 ? -5.448 -1.268 1.174 1.00 97.88 70 THR A N 1
ATOM 563 C CA . THR A 1 70 ? -5.734 -2.621 1.674 1.00 97.88 70 THR A CA 1
ATOM 564 C C . THR A 1 70 ? -6.085 -2.604 3.163 1.00 97.88 70 THR A C 1
ATOM 566 O O . THR A 1 70 ? -7.085 -3.192 3.567 1.00 97.88 70 THR A O 1
ATOM 569 N N . MET A 1 71 ? -5.307 -1.885 3.976 1.00 97.06 71 MET A N 1
ATOM 570 C CA . MET A 1 71 ? -5.538 -1.741 5.416 1.00 97.06 71 MET A CA 1
ATOM 571 C C . MET A 1 71 ? -6.826 -0.972 5.713 1.00 97.06 71 MET A C 1
ATOM 573 O O . MET A 1 71 ? -7.561 -1.355 6.616 1.00 97.06 71 MET A O 1
ATOM 577 N N . ALA A 1 72 ? -7.142 0.074 4.942 1.00 96.69 72 ALA A N 1
ATOM 578 C CA . ALA A 1 72 ? -8.410 0.784 5.085 1.00 96.69 72 ALA A CA 1
ATOM 579 C C . ALA A 1 72 ? -9.608 -0.155 4.868 1.00 96.69 72 ALA A C 1
ATOM 581 O O . ALA A 1 72 ? -10.547 -0.140 5.661 1.00 96.69 72 ALA A O 1
ATOM 582 N N . ASN A 1 73 ? -9.545 -1.025 3.853 1.00 95.75 73 ASN A N 1
ATOM 583 C CA . ASN A 1 73 ? -10.568 -2.047 3.636 1.00 95.75 73 ASN A CA 1
ATOM 584 C C . ASN A 1 73 ? -10.625 -3.070 4.786 1.00 95.75 73 ASN A C 1
ATOM 586 O O . ASN A 1 73 ? -11.709 -3.346 5.302 1.00 95.75 73 ASN A O 1
ATOM 590 N N . TYR A 1 74 ? -9.464 -3.585 5.208 1.00 95.94 74 TYR A N 1
ATOM 591 C CA . TYR A 1 74 ?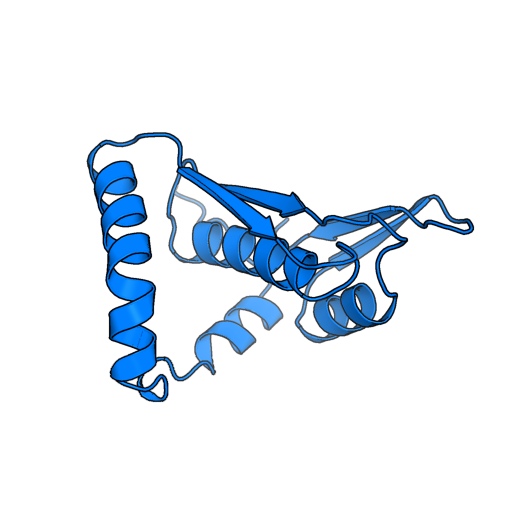 -9.337 -4.570 6.288 1.00 95.94 74 TYR A CA 1
ATOM 592 C C . TYR A 1 74 ? -9.908 -4.070 7.622 1.00 95.94 74 TYR A C 1
ATOM 594 O O . TYR A 1 74 ? -10.678 -4.774 8.264 1.00 95.94 74 TYR A O 1
ATOM 602 N N . PHE A 1 75 ? -9.598 -2.830 8.011 1.00 95.06 75 PHE A N 1
ATOM 603 C CA . PHE A 1 75 ? -10.099 -2.204 9.240 1.00 95.06 75 PHE A CA 1
ATOM 604 C C . PHE A 1 75 ? -11.466 -1.521 9.075 1.00 95.06 75 PHE A C 1
ATOM 606 O O . PHE A 1 75 ? -11.917 -0.816 9.976 1.00 95.06 75 PHE A O 1
ATOM 613 N N . HIS A 1 76 ? -12.130 -1.706 7.931 1.00 93.44 76 HIS A N 1
ATOM 614 C CA . HIS A 1 76 ? -13.448 -1.140 7.629 1.00 93.44 76 HIS A CA 1
ATOM 615 C C . HIS A 1 76 ? -13.522 0.394 7.721 1.00 93.44 76 HIS A C 1
ATOM 617 O O . HIS A 1 76 ? -14.574 0.969 8.016 1.00 93.44 76 HIS A O 1
ATOM 623 N N . ILE A 1 77 ? -12.417 1.069 7.408 1.00 95.44 77 ILE A N 1
ATOM 624 C CA . ILE A 1 77 ? -12.352 2.524 7.320 1.00 95.44 77 ILE A CA 1
ATOM 625 C C . ILE A 1 77 ? -12.879 2.939 5.946 1.00 95.44 77 ILE A C 1
ATOM 627 O O . ILE A 1 77 ? -12.232 2.755 4.913 1.00 95.44 77 ILE A O 1
ATOM 631 N N . ARG A 1 78 ? -14.097 3.479 5.933 1.00 93.62 78 ARG A N 1
ATOM 632 C CA . ARG A 1 78 ? -14.787 3.895 4.705 1.00 93.62 78 ARG A CA 1
ATOM 633 C C . ARG A 1 78 ? -14.226 5.210 4.163 1.00 93.62 78 ARG A C 1
ATOM 635 O O . ARG A 1 78 ? -13.585 5.971 4.879 1.00 93.62 78 ARG A O 1
ATOM 642 N N . ASN A 1 79 ? -14.524 5.487 2.893 1.00 96.12 79 ASN A N 1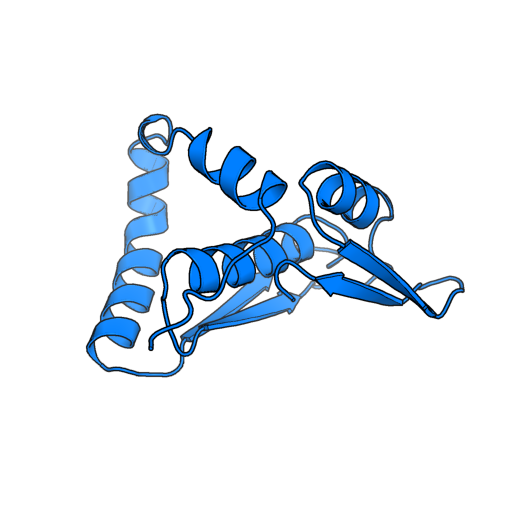
ATOM 643 C CA . ASN A 1 79 ? -14.201 6.745 2.208 1.00 96.12 79 ASN A CA 1
ATOM 644 C C . ASN A 1 79 ? -12.697 7.078 2.144 1.00 96.12 79 ASN A C 1
ATOM 646 O O . ASN A 1 79 ? -12.335 8.251 2.045 1.00 96.12 79 ASN A O 1
ATOM 650 N N . VAL A 1 80 ? -11.826 6.063 2.178 1.00 97.94 80 VAL A N 1
ATOM 651 C CA . VAL A 1 80 ? -10.373 6.220 2.016 1.00 97.94 80 VAL A CA 1
ATOM 652 C C . VAL A 1 80 ? -9.973 5.956 0.570 1.00 97.94 80 VAL A C 1
ATOM 654 O O . VAL A 1 80 ? -10.235 4.880 0.032 1.00 97.94 80 VAL A O 1
ATOM 657 N N . PHE A 1 81 ? -9.282 6.923 -0.028 1.00 98.19 81 PHE A N 1
ATOM 658 C CA . PHE A 1 81 ? -8.714 6.833 -1.369 1.00 98.19 81 PHE A CA 1
ATOM 659 C C . PHE A 1 81 ? -7.215 7.118 -1.313 1.00 98.19 81 PHE A C 1
ATOM 661 O O . PHE A 1 81 ? -6.790 8.196 -0.885 1.00 98.19 81 PHE A O 1
ATOM 668 N N . CYS A 1 82 ? -6.414 6.144 -1.739 1.00 98.19 82 CYS A N 1
ATOM 669 C CA . CYS A 1 82 ? -4.960 6.241 -1.722 1.00 98.19 82 CYS A CA 1
ATOM 670 C C . CYS A 1 82 ? -4.392 6.486 -3.122 1.00 98.19 82 CYS A C 1
ATOM 672 O O . CYS A 1 82 ? -4.726 5.797 -4.087 1.00 98.19 82 CYS A O 1
ATOM 674 N N . TYR A 1 83 ? -3.442 7.411 -3.192 1.00 97.75 83 TYR A N 1
ATOM 675 C CA . TYR A 1 83 ? -2.717 7.818 -4.388 1.00 97.75 83 TYR A CA 1
ATOM 676 C C . TYR A 1 83 ? -1.213 7.735 -4.134 1.00 97.75 83 TYR A C 1
ATOM 678 O O . TYR A 1 83 ? -0.759 7.729 -2.986 1.00 97.75 83 TYR A O 1
ATOM 686 N N . SER A 1 84 ? -0.431 7.692 -5.204 1.00 96.69 84 SER A N 1
ATOM 687 C CA . SER A 1 84 ? 1.015 7.853 -5.129 1.00 96.69 84 SER A CA 1
ATOM 688 C C . SER A 1 84 ? 1.500 8.872 -6.145 1.00 96.69 84 SER A C 1
ATOM 690 O O . SER A 1 84 ? 0.850 9.105 -7.162 1.00 96.69 84 SER A O 1
ATOM 692 N N . GLY A 1 85 ? 2.639 9.484 -5.838 1.00 94.75 85 GLY A N 1
ATOM 693 C CA . GLY A 1 85 ? 3.285 10.470 -6.688 1.00 94.75 85 GLY A CA 1
ATOM 694 C C . GLY A 1 85 ? 4.803 10.441 -6.555 1.00 94.75 85 GLY A C 1
ATOM 695 O O . GLY A 1 85 ? 5.374 9.801 -5.659 1.00 94.75 85 GLY A O 1
ATOM 696 N N . GLY A 1 86 ? 5.457 11.186 -7.438 1.00 91.62 86 GLY A N 1
ATOM 697 C CA . GLY A 1 86 ? 6.876 11.489 -7.352 1.00 91.62 86 GLY A CA 1
ATOM 698 C C . GLY A 1 86 ? 7.256 12.716 -8.157 1.00 91.62 86 GLY A C 1
ATOM 699 O O . GLY A 1 86 ? 6.484 13.183 -8.988 1.00 91.62 86 GLY A O 1
ATOM 700 N N . THR A 1 87 ? 8.432 13.260 -7.857 1.00 88.62 87 THR A N 1
ATOM 701 C CA . THR A 1 87 ? 9.002 14.398 -8.594 1.00 88.62 87 THR A CA 1
ATOM 702 C C . THR A 1 87 ? 9.466 13.985 -9.989 1.00 88.62 87 THR A C 1
ATOM 704 O O . THR A 1 87 ? 9.523 14.810 -10.890 1.00 88.62 87 THR A O 1
ATOM 707 N N . GLU A 1 88 ? 9.744 12.697 -10.167 1.00 84.38 88 GLU A N 1
ATOM 708 C CA . GLU A 1 88 ? 9.966 12.018 -11.435 1.00 84.38 88 GLU A CA 1
ATOM 709 C C . GLU A 1 88 ? 9.029 10.805 -11.460 1.00 84.38 88 GLU A C 1
ATOM 711 O O . GLU A 1 88 ? 8.881 10.128 -10.445 1.00 84.38 88 GLU A O 1
ATOM 716 N N . ALA A 1 89 ? 8.362 10.522 -12.576 1.00 80.25 89 ALA A N 1
ATOM 717 C CA . ALA A 1 89 ? 7.515 9.338 -12.707 1.00 80.25 89 ALA A CA 1
ATOM 718 C C . ALA A 1 89 ? 8.167 8.376 -13.697 1.00 80.25 89 ALA A C 1
ATOM 720 O O . ALA A 1 89 ? 8.272 8.675 -14.886 1.00 80.25 89 ALA A O 1
ATOM 721 N N . THR A 1 90 ? 8.627 7.229 -13.201 1.00 87.31 90 THR A N 1
ATOM 722 C CA . THR A 1 90 ? 9.164 6.149 -14.037 1.00 87.31 90 THR A CA 1
ATOM 723 C C . THR A 1 90 ? 8.286 4.909 -13.945 1.00 87.31 90 THR A C 1
ATOM 725 O O . THR A 1 90 ? 7.315 4.873 -13.186 1.00 87.31 90 THR A O 1
ATOM 728 N N . ALA A 1 91 ? 8.605 3.890 -14.744 1.00 89.44 91 ALA A N 1
ATOM 729 C CA . ALA A 1 91 ? 7.885 2.630 -14.694 1.00 89.44 91 ALA A CA 1
ATOM 730 C C . ALA A 1 91 ? 7.896 2.023 -13.286 1.00 89.44 91 ALA A C 1
ATOM 732 O O . ALA A 1 91 ? 8.882 2.145 -12.546 1.00 89.44 91 ALA A O 1
ATOM 733 N N . LEU A 1 92 ? 6.803 1.338 -12.929 1.00 89.50 92 LEU A N 1
ATOM 734 C CA . LEU A 1 92 ? 6.751 0.570 -11.691 1.00 89.50 92 LEU A CA 1
ATOM 735 C C . LEU A 1 92 ? 7.945 -0.383 -11.667 1.00 89.50 92 LEU A C 1
ATOM 737 O O . LEU A 1 92 ? 8.153 -1.163 -12.596 1.00 89.50 92 LEU A O 1
ATOM 741 N N . PHE A 1 93 ? 8.727 -0.341 -10.592 1.00 93.00 93 PHE A N 1
ATOM 742 C CA . PHE A 1 93 ? 9.834 -1.269 -10.458 1.00 93.00 93 PHE A CA 1
ATOM 743 C C . PHE A 1 93 ? 9.268 -2.694 -10.330 1.00 93.00 93 PHE A C 1
ATOM 745 O O . PHE A 1 93 ? 8.507 -2.933 -9.387 1.00 93.00 93 PHE A O 1
ATOM 752 N N . PRO A 1 94 ? 9.637 -3.653 -11.203 1.00 91.62 94 PRO A N 1
ATOM 753 C CA . PRO A 1 94 ? 8.969 -4.958 -11.274 1.00 91.62 94 PRO A CA 1
ATOM 754 C C . PRO A 1 94 ? 8.937 -5.727 -9.948 1.00 91.62 94 PRO A C 1
ATOM 756 O O . PRO A 1 94 ? 7.979 -6.435 -9.649 1.00 91.62 94 PRO A O 1
ATOM 759 N N . MET A 1 95 ? 9.939 -5.521 -9.088 1.00 94.50 95 MET A N 1
ATOM 760 C CA . MET A 1 95 ? 9.970 -6.154 -7.768 1.00 94.50 95 MET A CA 1
ATOM 761 C C . MET A 1 95 ? 8.825 -5.728 -6.848 1.00 94.50 95 MET A C 1
ATOM 763 O O . MET A 1 95 ? 8.534 -6.454 -5.902 1.00 94.50 95 MET A O 1
ATOM 767 N N . VAL A 1 96 ? 8.165 -4.589 -7.087 1.00 95.81 96 VAL A N 1
ATOM 768 C CA . VAL A 1 96 ? 6.949 -4.217 -6.347 1.00 95.81 96 VAL A CA 1
ATOM 769 C C . VAL A 1 96 ? 5.836 -5.218 -6.642 1.00 95.81 96 VAL A C 1
ATOM 771 O O . VAL A 1 96 ? 5.261 -5.763 -5.704 1.00 95.81 96 VAL A O 1
ATOM 774 N N . ALA A 1 97 ? 5.586 -5.508 -7.922 1.00 95.00 97 ALA A N 1
ATOM 775 C CA . ALA A 1 97 ? 4.595 -6.492 -8.346 1.00 95.00 97 ALA A CA 1
ATOM 776 C C . ALA A 1 97 ? 4.921 -7.888 -7.790 1.00 95.00 97 ALA A C 1
ATOM 778 O O . ALA A 1 97 ? 4.065 -8.515 -7.169 1.00 95.00 97 ALA A O 1
ATOM 779 N N . GLU A 1 98 ? 6.177 -8.330 -7.905 1.00 95.88 98 GLU A N 1
ATOM 780 C CA . GLU A 1 98 ? 6.612 -9.623 -7.358 1.00 95.88 98 GLU A CA 1
ATOM 781 C C . GLU A 1 98 ? 6.484 -9.700 -5.831 1.00 95.88 98 GLU A C 1
ATOM 783 O O . GLU A 1 98 ? 6.067 -10.720 -5.285 1.00 95.88 98 GLU A O 1
ATOM 788 N N . THR A 1 99 ? 6.808 -8.618 -5.119 1.00 96.56 99 THR A N 1
ATOM 789 C CA . THR A 1 99 ? 6.679 -8.568 -3.654 1.00 96.56 99 THR A CA 1
ATOM 790 C C . THR A 1 99 ? 5.217 -8.643 -3.233 1.00 96.56 99 THR A C 1
ATOM 792 O O . THR A 1 99 ? 4.877 -9.403 -2.333 1.00 96.56 99 THR A O 1
ATOM 795 N N . LEU A 1 100 ? 4.333 -7.900 -3.898 1.00 97.62 100 LEU A N 1
ATOM 796 C CA . LEU A 1 100 ? 2.901 -7.934 -3.606 1.00 97.62 100 LEU A CA 1
ATOM 797 C C . LEU A 1 100 ? 2.300 -9.304 -3.929 1.00 97.62 100 LEU A C 1
ATOM 799 O O . LEU A 1 100 ? 1.551 -9.843 -3.119 1.00 97.62 100 LEU A O 1
ATOM 803 N N . LYS A 1 101 ? 2.697 -9.924 -5.043 1.00 97.56 101 LYS A N 1
ATOM 804 C CA . LYS A 1 101 ? 2.293 -11.294 -5.375 1.00 97.56 101 LYS A CA 1
ATOM 805 C C . LYS A 1 101 ? 2.679 -12.285 -4.273 1.00 97.56 101 LYS A C 1
ATOM 807 O O . LYS A 1 101 ? 1.846 -13.081 -3.851 1.00 97.56 101 LYS A O 1
ATOM 812 N N . LYS A 1 102 ? 3.908 -12.195 -3.748 1.00 97.19 102 LYS A N 1
ATOM 813 C CA . LYS A 1 102 ? 4.37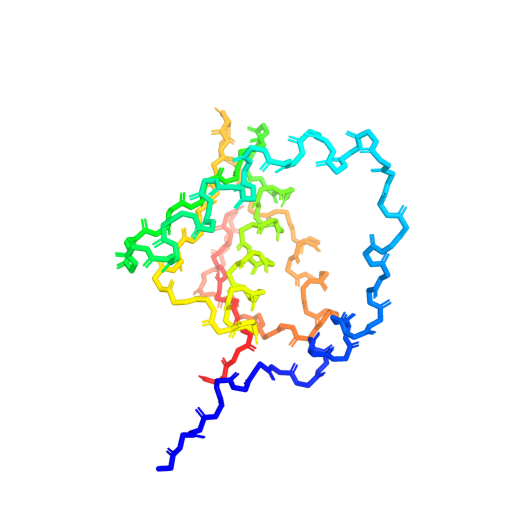3 -13.018 -2.612 1.00 97.19 102 LYS A CA 1
ATOM 814 C C . LYS A 1 102 ? 3.579 -12.771 -1.327 1.00 97.19 102 LYS A C 1
ATOM 816 O O . LYS A 1 102 ? 3.389 -13.702 -0.554 1.00 97.19 102 LYS A O 1
ATOM 821 N N . SER A 1 103 ? 3.096 -11.549 -1.120 1.00 96.88 103 SER A N 1
ATOM 822 C CA . SER A 1 103 ? 2.245 -11.180 0.019 1.00 96.88 103 SER A CA 1
ATOM 823 C C . SER A 1 103 ? 0.775 -11.591 -0.138 1.00 96.88 103 SER A C 1
ATOM 825 O O . SER A 1 103 ? -0.002 -11.386 0.790 1.00 96.88 103 SER A O 1
ATOM 827 N N . GLY A 1 104 ? 0.375 -12.150 -1.287 1.00 97.06 104 GLY A N 1
ATOM 828 C CA . GLY A 1 104 ? -0.989 -12.631 -1.528 1.00 97.06 104 GLY A CA 1
ATOM 829 C C . GLY A 1 104 ? -1.859 -11.763 -2.429 1.00 97.06 104 GLY A C 1
ATOM 830 O O . GLY A 1 104 ? -3.038 -12.070 -2.586 1.00 97.06 104 GLY A O 1
ATOM 831 N N . PHE A 1 105 ? -1.321 -10.692 -3.012 1.00 98.00 105 PHE A N 1
ATOM 832 C CA . PHE A 1 105 ? -2.062 -9.880 -3.975 1.00 98.00 105 PHE A CA 1
ATOM 833 C C . PHE A 1 105 ? -2.163 -10.604 -5.318 1.00 98.00 105 PHE A C 1
ATOM 835 O O . PHE A 1 105 ? -1.190 -11.198 -5.790 1.00 98.00 105 PHE A O 1
ATOM 842 N N . LEU A 1 106 ? -3.315 -10.489 -5.979 1.00 97.12 106 LEU A N 1
ATOM 843 C CA . LEU A 1 106 ? -3.431 -10.902 -7.37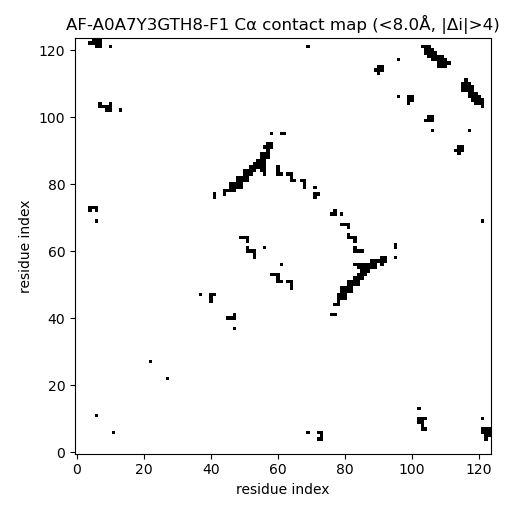4 1.00 97.12 106 LEU A CA 1
ATOM 844 C C . LEU A 1 106 ? -2.926 -9.776 -8.267 1.00 97.12 106 LEU A C 1
ATOM 846 O O . LEU A 1 106 ? -3.413 -8.646 -8.200 1.00 97.12 106 LEU A O 1
ATOM 850 N N . ILE A 1 107 ? -1.939 -10.101 -9.097 1.00 96.00 107 ILE A N 1
ATOM 851 C CA . ILE A 1 107 ? -1.320 -9.174 -10.038 1.00 96.00 107 ILE A CA 1
ATOM 852 C C . ILE A 1 107 ? -1.644 -9.639 -11.453 1.00 96.00 107 ILE A C 1
ATOM 854 O O . ILE A 1 107 ? -1.333 -10.774 -11.816 1.00 96.00 107 ILE A O 1
ATOM 858 N N . HIS A 1 108 ? -2.211 -8.748 -12.260 1.00 94.88 108 HIS A N 1
ATOM 859 C CA . HIS A 1 108 ? -2.421 -8.974 -13.687 1.00 94.88 108 HIS A CA 1
ATOM 860 C C . HIS A 1 108 ? -1.795 -7.840 -14.484 1.00 94.88 108 HIS A C 1
ATOM 862 O O . HIS A 1 108 ? -2.091 -6.674 -14.237 1.00 94.88 108 HIS A O 1
ATOM 868 N N . THR A 1 109 ? -0.954 -8.163 -15.460 1.00 93.75 109 THR A N 1
ATOM 869 C CA . THR A 1 109 ? -0.456 -7.168 -16.411 1.00 93.75 109 THR A CA 1
ATOM 870 C C . THR A 1 109 ? -1.576 -6.827 -17.390 1.00 93.75 109 THR A C 1
ATOM 872 O O . THR A 1 109 ? -2.093 -7.704 -18.073 1.00 93.75 109 THR A O 1
ATOM 875 N N . ILE A 1 110 ? -1.979 -5.559 -17.420 1.00 94.12 110 ILE A N 1
ATOM 876 C CA . ILE A 1 110 ? -2.999 -5.024 -18.332 1.00 94.12 110 ILE A CA 1
ATOM 877 C C . ILE A 1 110 ? -2.358 -4.642 -19.670 1.00 94.12 110 ILE A C 1
ATOM 879 O O . ILE A 1 110 ? -2.958 -4.838 -20.721 1.00 94.12 110 ILE A O 1
ATOM 883 N N . SER A 1 111 ? -1.143 -4.090 -19.627 1.00 92.81 111 SER A N 1
ATOM 884 C CA . SER A 1 111 ? -0.372 -3.710 -20.812 1.00 92.81 111 SER A CA 1
ATOM 885 C C . SER A 1 111 ? 1.100 -4.007 -20.594 1.00 92.81 111 SER A C 1
ATOM 887 O O . SER A 1 111 ? 1.647 -3.709 -19.531 1.00 92.81 111 SER A O 1
ATOM 889 N N . GLU A 1 112 ? 1.736 -4.540 -21.628 1.00 89.62 112 GLU A N 1
ATOM 890 C CA . GLU A 1 112 ? 3.180 -4.746 -21.698 1.00 89.62 112 GLU A CA 1
ATOM 891 C C . GLU A 1 112 ? 3.883 -3.528 -22.324 1.00 89.62 112 GLU A C 1
ATOM 893 O O . GLU A 1 112 ? 3.231 -2.604 -22.816 1.00 89.62 112 GLU A O 1
ATOM 898 N N . GLY A 1 113 ? 5.218 -3.511 -22.281 1.00 87.50 113 GLY A N 1
ATOM 899 C CA . GLY A 1 113 ? 6.058 -2.460 -22.863 1.00 87.50 113 GLY A CA 1
ATOM 900 C C . GLY A 1 113 ? 7.123 -1.937 -21.897 1.00 87.50 113 GLY A C 1
ATOM 901 O O . GLY A 1 113 ? 7.427 -2.564 -20.885 1.00 87.50 113 GLY A O 1
ATOM 902 N N . THR A 1 114 ? 7.695 -0.769 -22.205 1.00 85.31 114 THR A N 1
ATOM 903 C CA . THR A 1 114 ? 8.726 -0.114 -21.373 1.00 85.31 114 THR A CA 1
ATOM 904 C C . THR A 1 114 ? 8.184 0.403 -20.038 1.00 85.31 114 THR A C 1
ATOM 906 O O . THR A 1 114 ? 8.940 0.520 -19.075 1.00 85.31 114 THR A O 1
ATOM 909 N N . ASN A 1 115 ? 6.881 0.688 -19.970 1.00 87.19 115 ASN A N 1
ATOM 910 C CA . ASN A 1 115 ? 6.164 1.050 -18.753 1.00 87.19 115 ASN A CA 1
ATOM 911 C C . ASN A 1 115 ? 4.893 0.189 -18.618 1.00 87.19 115 ASN A C 1
ATOM 913 O O . ASN A 1 115 ? 3.815 0.623 -19.031 1.00 87.19 115 ASN A O 1
ATOM 917 N N . PRO A 1 116 ? 5.021 -1.053 -18.122 1.00 89.56 116 PRO A N 1
ATOM 918 C CA . PRO A 1 116 ? 3.893 -1.966 -18.003 1.00 89.56 116 PRO A CA 1
ATOM 919 C C . PRO A 1 116 ? 2.856 -1.463 -16.992 1.00 89.56 116 PRO A C 1
ATOM 921 O O . PRO A 1 116 ? 3.188 -0.886 -15.955 1.00 89.56 116 PRO A O 1
ATOM 924 N N . VAL A 1 117 ? 1.584 -1.729 -17.286 1.00 90.88 117 VAL A N 1
ATOM 925 C CA . VAL A 1 117 ? 0.449 -1.362 -16.429 1.00 90.88 117 VAL A CA 1
ATOM 926 C C . VAL A 1 117 ? -0.064 -2.610 -15.727 1.00 90.88 117 VAL A C 1
ATOM 928 O O . VAL A 1 117 ? -0.318 -3.623 -16.376 1.00 90.88 117 VAL A O 1
ATOM 931 N N . TYR A 1 118 ? -0.259 -2.530 -14.412 1.00 93.75 118 TYR A N 1
ATOM 932 C CA . TYR A 1 118 ? -0.675 -3.660 -13.582 1.00 93.75 118 TYR A CA 1
ATOM 933 C C . TYR A 1 118 ? -2.026 -3.398 -12.911 1.00 93.75 118 TYR A C 1
ATOM 935 O O . TYR A 1 118 ? -2.252 -2.337 -12.334 1.00 93.75 118 TYR A O 1
ATOM 943 N N . SER A 1 119 ? -2.902 -4.400 -12.929 1.00 94.81 119 SER A N 1
ATOM 944 C CA . SER A 1 119 ? -4.017 -4.538 -11.997 1.00 94.81 119 SER A CA 1
ATOM 945 C C . SER A 1 119 ? -3.517 -5.240 -10.739 1.00 94.81 119 SER A C 1
ATOM 947 O O . SER A 1 119 ? -2.862 -6.278 -10.835 1.00 94.81 119 SER A O 1
ATOM 949 N N . ILE A 1 120 ? -3.826 -4.680 -9.572 1.00 96.50 120 ILE A N 1
ATOM 950 C CA . ILE A 1 120 ? -3.417 -5.207 -8.268 1.00 96.50 120 ILE A CA 1
ATOM 951 C C . ILE A 1 120 ? -4.674 -5.338 -7.417 1.00 96.50 120 ILE A C 1
ATOM 953 O O . ILE A 1 120 ? -5.302 -4.331 -7.092 1.00 96.50 120 ILE A O 1
ATOM 957 N N . LYS A 1 121 ? -5.046 -6.570 -7.067 1.00 96.38 121 LYS A N 1
ATOM 958 C CA . LYS A 1 121 ? -6.247 -6.866 -6.280 1.00 96.38 121 LYS A CA 1
ATOM 959 C C . LYS A 1 121 ? -5.886 -7.456 -4.925 1.00 96.38 121 LYS A C 1
ATOM 961 O O . LYS A 1 121 ? -4.969 -8.272 -4.817 1.00 96.38 121 LYS A O 1
ATOM 966 N N . TYR A 1 122 ? -6.641 -7.053 -3.909 1.00 96.25 122 TYR A N 1
ATOM 967 C CA . TYR A 1 122 ? -6.538 -7.554 -2.536 1.00 96.25 122 TYR A CA 1
ATOM 968 C C . TYR A 1 122 ? -7.837 -8.195 -2.026 1.00 96.25 122 TYR A C 1
ATOM 970 O O . TYR A 1 122 ? -7.855 -8.698 -0.909 1.00 96.25 122 TYR A O 1
ATOM 978 N N . THR A 1 123 ? -8.908 -8.142 -2.816 1.00 93.25 123 THR A N 1
ATOM 979 C CA . THR A 1 123 ? -10.255 -8.671 -2.555 1.00 93.25 123 THR A CA 1
ATOM 980 C C . THR A 1 123 ? -10.877 -9.051 -3.900 1.00 93.25 1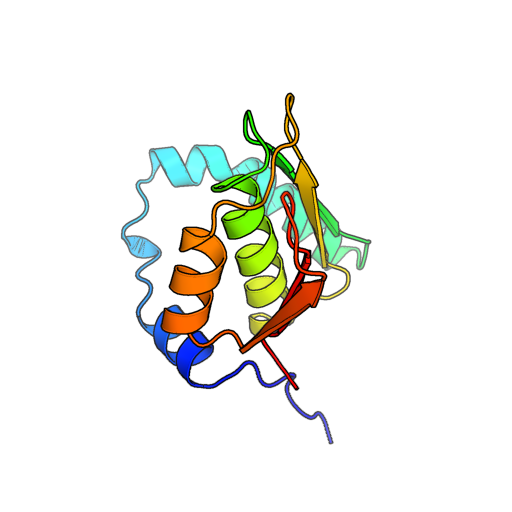23 THR A C 1
ATOM 982 O O . THR A 1 123 ? -10.430 -8.533 -4.932 1.00 93.25 123 THR A O 1
ATOM 985 N N . ASP A 1 124 ? -11.876 -9.935 -3.876 1.00 83.25 124 ASP A N 1
ATOM 986 C CA . ASP A 1 124 ? -12.680 -10.312 -5.051 1.00 83.25 124 ASP A CA 1
ATOM 987 C C . ASP A 1 124 ? -13.464 -9.136 -5.653 1.00 83.25 124 ASP A C 1
ATOM 989 O O . ASP A 1 124 ? -13.953 -8.286 -4.868 1.00 83.25 124 ASP A O 1
#

Radius of gyration: 15.71 Å; Cα contacts (8 Å, |Δi|>4): 161; chains: 1; bounding box: 38×29×43 Å

Secondary structure (DSSP, 8-state):
------B-HHHHHHHHT--GGGS-HHHHHHHHHHHHHHHHHHHTTPPEEEEEE-TTSSSHHHHHHHHHHHHHHHTT-TTEEEEEE-SS--PPPHHHHHHHHHTT-EEEEEE-SSS-EEEEESB-